Protein AF-A0A1Q7W8H6-F1 (afdb_monome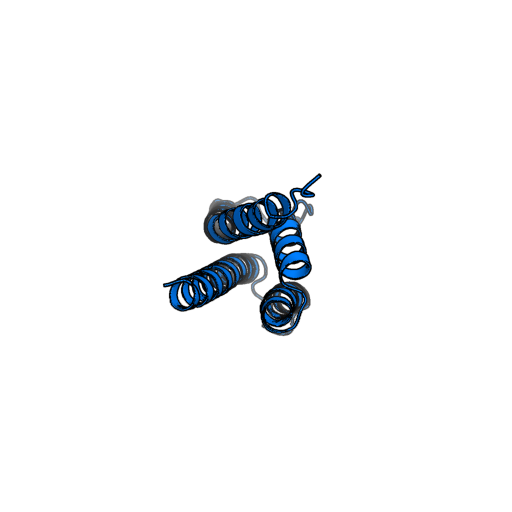r)

Mean predicted aligned error: 6.37 Å

Solvent-accessible surface area (backbone atoms only — not comparable to full-atom values): 6777 Å² total; per-residue (Å²): 113,73,65,63,55,54,52,51,55,48,50,52,50,47,53,21,46,53,42,23,51,48,20,50,52,54,31,46,53,68,78,36,74,87,63,49,78,80,32,66,88,42,37,56,56,50,49,54,55,52,50,26,55,53,29,48,76,72,83,32,46,66,59,19,28,50,49,49,33,54,50,66,66,60,63,86,80,68,90,70,91,68,79,95,40,73,67,53,54,48,35,52,50,50,22,56,59,32,31,47,57,28,39,56,50,22,53,51,54,54,52,58,65,60,72,74,69,69,83,85,126

Sequence (121 aa):
MRFVQVHVLAAVAVASAVLSWLGLYLHNSVELPDQSLLSPETTYPTLVYLLGIAARFIAGRRAAAWLLLGWGWLLPIWPYDPPQTARHYTFHLLYGLLEIPMIVVMTRLVRSTTTSRKPHA

pLDDT: mean 86.33, std 13.61, range [47.5, 98.12]

Secondary structure (DSSP, 8-state):
-HHHHHHHHHHHHHHHHHHHHHHHHHHHHHH-TT--TTSHHHHHHHHHHHHHHHHHHTT-HHHHHHHHHHHHH------------HHHHHHHHHHHHHHHHHHHHHHHHHHHHHHT-----

Structure (mmCIF, N/CA/C/O backbone):
data_AF-A0A1Q7W8H6-F1
#
_entry.id   AF-A0A1Q7W8H6-F1
#
loop_
_atom_site.group_PDB
_atom_site.id
_atom_site.type_symbol
_atom_site.label_atom_id
_atom_site.label_alt_id
_atom_site.label_comp_id
_atom_site.label_asym_id
_atom_site.label_entity_id
_atom_site.label_seq_id
_atom_site.pdbx_PDB_ins_code
_atom_site.Cartn_x
_atom_site.Cartn_y
_atom_site.Cartn_z
_atom_site.occupancy
_atom_site.B_iso_or_equiv
_atom_site.auth_seq_id
_atom_site.auth_comp_id
_atom_site.auth_asym_id
_atom_site.auth_atom_id
_atom_site.pdbx_PDB_model_num
ATOM 1 N N . MET A 1 1 ? -23.192 -10.426 17.416 1.00 63.56 1 MET A N 1
ATOM 2 C CA . MET A 1 1 ? -23.142 -9.903 16.025 1.00 63.56 1 MET A CA 1
ATOM 3 C C . MET A 1 1 ? -22.100 -8.794 15.818 1.00 63.56 1 MET A C 1
ATOM 5 O O . MET A 1 1 ? -21.307 -8.925 14.897 1.00 63.56 1 MET A O 1
ATOM 9 N N . ARG A 1 2 ? -22.008 -7.759 16.676 1.00 69.06 2 ARG A N 1
ATOM 10 C CA . ARG A 1 2 ? -21.023 -6.656 16.516 1.00 69.06 2 ARG A CA 1
ATOM 11 C C . ARG A 1 2 ? -19.543 -7.085 16.491 1.00 69.06 2 ARG A C 1
ATOM 13 O O . ARG A 1 2 ? -18.768 -6.493 15.755 1.00 69.06 2 ARG A O 1
ATOM 20 N N . PHE A 1 3 ? -19.156 -8.114 17.249 1.00 64.44 3 PHE A N 1
ATOM 21 C CA . PHE A 1 3 ? -17.768 -8.601 17.307 1.00 64.44 3 PHE A CA 1
ATOM 22 C C . PHE A 1 3 ? -17.286 -9.170 15.960 1.00 64.44 3 PHE A C 1
ATOM 24 O O . PHE A 1 3 ? -16.288 -8.708 15.415 1.00 64.44 3 PHE A O 1
ATOM 31 N N . VAL A 1 4 ? -18.059 -10.085 15.361 1.00 72.81 4 VAL A N 1
ATOM 32 C CA . VAL A 1 4 ? -17.767 -10.685 14.043 1.00 72.81 4 VAL A CA 1
ATOM 33 C C . VAL A 1 4 ? -17.600 -9.607 12.968 1.00 72.81 4 VAL A C 1
ATOM 35 O O . VAL A 1 4 ? -16.656 -9.642 12.185 1.00 72.81 4 VAL A O 1
ATOM 38 N N . GLN A 1 5 ? -18.461 -8.589 12.986 1.00 78.81 5 GLN A N 1
ATOM 39 C CA . GLN A 1 5 ? -18.408 -7.479 12.036 1.00 78.81 5 GLN A CA 1
ATOM 40 C C . GLN A 1 5 ? -17.108 -6.658 12.141 1.00 78.81 5 GLN A C 1
ATOM 42 O O . GLN A 1 5 ? -16.570 -6.237 11.120 1.00 78.81 5 GLN A O 1
ATOM 47 N N . VAL A 1 6 ? -16.565 -6.456 13.347 1.00 79.19 6 VAL A N 1
ATOM 48 C CA . VAL A 1 6 ? -15.298 -5.726 13.545 1.00 79.19 6 VAL A CA 1
ATOM 49 C C . VAL A 1 6 ? -14.110 -6.510 12.986 1.00 79.19 6 VAL A C 1
ATOM 51 O O . VAL A 1 6 ? -13.259 -5.921 12.319 1.00 79.19 6 VAL A O 1
ATOM 54 N N . HIS A 1 7 ? -14.066 -7.826 13.202 1.00 84.06 7 HIS A N 1
ATOM 55 C CA . HIS A 1 7 ? -12.981 -8.670 12.693 1.00 84.06 7 HIS A CA 1
ATOM 56 C C . HIS A 1 7 ? -13.004 -8.796 11.173 1.00 84.06 7 HIS A C 1
ATOM 58 O O . HIS A 1 7 ? -11.957 -8.670 10.544 1.00 84.06 7 HIS A O 1
ATOM 64 N N . VAL A 1 8 ? -14.188 -8.941 10.572 1.00 89.00 8 VAL A N 1
ATOM 65 C CA . VAL A 1 8 ? -14.334 -8.964 9.110 1.00 89.00 8 VAL A CA 1
ATOM 66 C C . VAL A 1 8 ? -13.871 -7.640 8.498 1.00 89.00 8 VAL A C 1
ATOM 68 O O . VAL A 1 8 ? -13.093 -7.641 7.550 1.00 89.00 8 VAL A O 1
ATOM 71 N N . LEU A 1 9 ? -14.262 -6.496 9.069 1.00 88.75 9 LEU A N 1
ATOM 72 C CA . LEU A 1 9 ? -13.812 -5.184 8.586 1.00 88.75 9 LEU A CA 1
ATOM 73 C C . LEU A 1 9 ? -12.305 -4.960 8.764 1.00 88.75 9 LEU A C 1
ATOM 75 O O . LEU A 1 9 ? -11.696 -4.230 7.982 1.00 88.75 9 LEU A O 1
ATOM 79 N N . ALA A 1 10 ? -11.699 -5.531 9.805 1.00 90.38 10 ALA A N 1
ATOM 80 C CA . ALA A 1 10 ? -10.254 -5.490 9.985 1.00 90.38 10 ALA A CA 1
ATOM 81 C C . ALA A 1 10 ? -9.546 -6.355 8.936 1.00 90.38 10 ALA A C 1
ATOM 83 O O . ALA A 1 10 ? -8.644 -5.856 8.272 1.00 90.38 10 ALA A O 1
ATOM 84 N N . ALA A 1 11 ? -10.004 -7.591 8.731 1.00 94.75 11 ALA A N 1
ATOM 85 C CA . ALA A 1 11 ? -9.451 -8.504 7.735 1.00 94.75 11 ALA A CA 1
ATOM 86 C C . ALA A 1 11 ? -9.551 -7.928 6.316 1.00 94.75 11 ALA A C 1
ATOM 88 O O . ALA A 1 11 ? -8.557 -7.906 5.602 1.00 94.75 11 ALA A O 1
ATOM 89 N N . VAL A 1 12 ? -10.708 -7.374 5.937 1.00 96.38 12 VAL A N 1
ATOM 90 C CA . VAL A 1 12 ? -10.906 -6.728 4.628 1.00 96.38 12 VAL A CA 1
ATOM 91 C C . VAL A 1 12 ? -9.972 -5.531 4.445 1.00 96.38 12 VAL A C 1
ATOM 93 O O . VAL A 1 12 ? -9.413 -5.362 3.369 1.00 96.38 12 VAL A O 1
ATOM 96 N N . ALA A 1 13 ? -9.771 -4.718 5.487 1.00 95.00 13 ALA A N 1
ATOM 97 C CA . ALA A 1 13 ? -8.869 -3.569 5.428 1.00 95.00 13 ALA A CA 1
ATOM 98 C C . ALA A 1 13 ? -7.392 -3.969 5.301 1.00 95.00 13 ALA A C 1
ATOM 100 O O . ALA A 1 13 ? -6.641 -3.298 4.602 1.00 95.00 13 ALA A O 1
ATOM 101 N N . VAL A 1 14 ? -6.976 -5.044 5.974 1.00 96.62 14 VAL A N 1
ATOM 102 C CA . VAL A 1 14 ? -5.613 -5.577 5.847 1.00 96.62 14 VAL A CA 1
ATOM 103 C C . VAL A 1 14 ? -5.419 -6.211 4.474 1.00 96.62 14 VAL A C 1
ATOM 105 O O . VAL A 1 14 ? -4.446 -5.901 3.799 1.00 96.62 14 VAL A O 1
ATOM 108 N N . ALA A 1 15 ? -6.360 -7.046 4.032 1.00 98.00 15 ALA A N 1
ATOM 109 C CA . ALA A 1 15 ? -6.284 -7.716 2.740 1.00 98.00 15 ALA A CA 1
ATOM 110 C C . ALA A 1 15 ? -6.231 -6.714 1.580 1.00 98.00 15 ALA A C 1
ATOM 112 O O . ALA A 1 15 ? -5.426 -6.882 0.669 1.00 98.00 15 ALA A O 1
ATOM 113 N N . SER A 1 16 ? -7.037 -5.649 1.629 1.00 97.94 16 SER A N 1
ATOM 114 C CA . SER A 1 16 ? -6.998 -4.617 0.595 1.00 97.94 16 SER A CA 1
ATOM 115 C C . SER A 1 16 ? -5.682 -3.840 0.598 1.00 97.94 16 SER A C 1
ATOM 117 O O . SER A 1 16 ? -5.148 -3.594 -0.475 1.00 97.94 16 SER A O 1
ATOM 119 N N . ALA A 1 17 ? -5.119 -3.519 1.768 1.00 97.50 17 ALA A N 1
ATOM 120 C CA . ALA A 1 17 ? -3.812 -2.868 1.872 1.00 97.50 17 ALA A CA 1
ATOM 121 C C . ALA A 1 17 ? -2.668 -3.753 1.342 1.00 97.50 17 ALA A C 1
ATOM 123 O O . ALA A 1 17 ? -1.800 -3.268 0.623 1.00 97.50 17 ALA A O 1
ATOM 124 N N . VAL A 1 18 ? -2.685 -5.057 1.642 1.00 98.12 18 VAL A N 1
ATOM 125 C CA . VAL A 1 18 ? -1.702 -6.020 1.112 1.00 98.12 18 VAL A CA 1
ATOM 126 C C . VAL A 1 18 ? -1.812 -6.148 -0.408 1.00 98.12 18 VAL A C 1
ATOM 128 O O . VAL A 1 18 ? -0.793 -6.205 -1.089 1.00 98.12 18 VAL A O 1
ATOM 131 N N . LEU A 1 19 ? -3.033 -6.162 -0.949 1.00 98.12 19 LEU A N 1
ATOM 132 C CA . LEU A 1 19 ? -3.263 -6.224 -2.393 1.00 98.12 19 LEU A CA 1
ATOM 133 C C . LEU A 1 19 ? -2.730 -4.976 -3.114 1.00 98.12 19 LEU A C 1
ATOM 135 O O . LEU A 1 19 ? -2.068 -5.093 -4.142 1.00 98.12 19 LEU A O 1
ATOM 139 N N . SER A 1 20 ? -2.967 -3.806 -2.527 1.00 97.25 20 SER A N 1
ATOM 140 C CA . SER A 1 20 ? -2.439 -2.513 -2.966 1.00 97.25 20 SER A CA 1
ATOM 141 C C . SER A 1 20 ? -0.907 -2.509 -3.006 1.00 97.25 20 SER A C 1
ATOM 143 O O . SER A 1 20 ? -0.291 -2.221 -4.032 1.00 97.25 20 SER A O 1
ATOM 145 N N . TRP A 1 21 ? -0.277 -2.937 -1.903 1.00 97.31 21 TRP A N 1
ATOM 146 C CA . TRP A 1 21 ? 1.175 -3.073 -1.803 1.00 97.31 21 TRP A CA 1
ATOM 147 C C . TRP A 1 21 ? 1.737 -4.033 -2.855 1.00 97.31 21 TRP A C 1
ATOM 149 O O . TRP A 1 21 ? 2.752 -3.729 -3.477 1.00 97.31 21 TRP A O 1
ATOM 159 N N . LEU A 1 22 ? 1.068 -5.165 -3.094 1.00 97.19 22 LEU A N 1
ATOM 160 C CA . LEU A 1 22 ? 1.482 -6.125 -4.115 1.00 97.19 22 LEU A CA 1
ATOM 161 C C . LEU A 1 22 ? 1.457 -5.497 -5.513 1.00 97.19 22 LEU A C 1
ATOM 163 O O . LEU A 1 22 ? 2.389 -5.710 -6.284 1.00 97.19 22 LEU A O 1
ATOM 167 N N . GLY A 1 23 ? 0.430 -4.705 -5.833 1.00 95.44 23 GLY A N 1
ATOM 168 C CA . GLY A 1 23 ? 0.367 -3.973 -7.098 1.00 95.44 23 GLY A CA 1
ATOM 169 C C . GLY A 1 23 ? 1.555 -3.033 -7.287 1.00 95.44 23 GLY A C 1
ATOM 170 O O . GLY A 1 23 ? 2.186 -3.055 -8.342 1.00 95.44 23 GLY A O 1
ATOM 171 N N . LEU A 1 24 ? 1.910 -2.279 -6.244 1.00 93.94 24 LEU A N 1
ATOM 172 C CA . LEU A 1 24 ? 3.076 -1.397 -6.258 1.00 93.94 24 LEU A CA 1
ATOM 173 C C . LEU A 1 24 ? 4.393 -2.172 -6.397 1.00 93.94 24 LEU A C 1
ATOM 175 O O . LEU A 1 24 ? 5.258 -1.793 -7.184 1.00 93.94 24 LEU A O 1
ATOM 179 N N . TYR A 1 25 ? 4.553 -3.265 -5.649 1.00 94.06 25 TYR A N 1
ATOM 180 C CA . TYR A 1 25 ? 5.751 -4.098 -5.712 1.00 94.06 25 TYR A CA 1
ATOM 181 C C . TYR A 1 25 ? 5.951 -4.687 -7.113 1.00 94.06 25 TYR A C 1
ATOM 183 O O . TYR A 1 25 ? 7.049 -4.602 -7.664 1.00 94.06 25 TYR A O 1
ATOM 191 N N . LEU A 1 26 ? 4.884 -5.224 -7.718 1.00 94.19 26 LEU A N 1
ATOM 192 C CA . LEU A 1 26 ? 4.917 -5.756 -9.082 1.00 94.19 26 LEU A CA 1
ATOM 193 C C . LEU A 1 26 ? 5.253 -4.666 -10.102 1.00 94.19 26 LEU A C 1
ATOM 195 O O . LEU A 1 26 ? 6.124 -4.885 -10.943 1.00 94.19 26 LEU A O 1
ATOM 199 N N . HIS A 1 27 ? 4.623 -3.494 -9.994 1.00 92.62 27 HIS A N 1
ATOM 200 C CA . HIS A 1 27 ? 4.943 -2.325 -10.813 1.00 92.62 27 HIS A CA 1
ATOM 201 C C . HIS A 1 27 ? 6.434 -1.979 -10.733 1.00 92.62 27 HIS A C 1
ATOM 203 O O . HIS A 1 27 ? 7.127 -1.992 -11.749 1.00 92.62 27 HIS A O 1
ATOM 209 N N . ASN A 1 28 ? 6.963 -1.782 -9.524 1.00 91.56 28 ASN A N 1
ATOM 210 C CA . ASN A 1 28 ? 8.365 -1.420 -9.351 1.00 91.56 28 ASN A CA 1
ATOM 211 C C . ASN A 1 28 ? 9.305 -2.534 -9.833 1.00 91.56 28 ASN A C 1
ATOM 213 O O . ASN A 1 28 ? 10.352 -2.237 -10.384 1.00 91.56 28 ASN A O 1
ATOM 217 N N . SER A 1 29 ? 8.944 -3.814 -9.679 1.00 91.75 29 SER A N 1
ATOM 218 C CA . SER A 1 29 ? 9.821 -4.931 -10.078 1.00 91.75 29 SER A CA 1
ATOM 219 C C . SER A 1 29 ? 10.011 -5.020 -11.586 1.00 91.75 29 SER A C 1
ATOM 221 O O . SER A 1 29 ? 11.014 -5.535 -12.073 1.00 91.75 29 SER A O 1
ATOM 223 N N . VAL A 1 30 ? 9.030 -4.512 -12.327 1.00 90.69 30 VAL A N 1
ATOM 224 C CA . VAL A 1 30 ? 9.042 -4.489 -13.780 1.00 90.69 30 VAL A CA 1
ATOM 225 C C . VAL A 1 30 ? 9.742 -3.250 -14.314 1.00 90.69 30 VAL A C 1
ATOM 227 O O . VAL A 1 30 ? 10.521 -3.379 -15.263 1.00 90.69 30 VAL A O 1
ATOM 230 N N . GLU A 1 31 ? 9.485 -2.096 -13.703 1.00 88.19 31 GLU A N 1
ATOM 231 C CA . GLU A 1 31 ? 10.055 -0.812 -14.115 1.00 88.19 31 GLU A CA 1
ATOM 232 C C . GLU A 1 31 ? 11.498 -0.612 -13.621 1.00 88.19 31 GLU A C 1
ATOM 234 O O . GLU A 1 31 ? 12.279 0.073 -14.274 1.00 88.19 31 GLU A O 1
ATOM 239 N N . LEU A 1 32 ? 11.877 -1.246 -12.506 1.00 89.75 32 LEU A N 1
ATOM 240 C CA . LEU A 1 32 ? 13.191 -1.142 -11.868 1.00 89.75 32 LEU A CA 1
ATOM 241 C C . LEU A 1 32 ? 13.802 -2.547 -11.713 1.00 89.75 32 LEU A C 1
ATOM 243 O O . LEU A 1 32 ? 13.764 -3.117 -10.624 1.00 89.75 32 LEU A O 1
ATOM 247 N N . PRO A 1 33 ? 14.358 -3.147 -12.780 1.00 85.44 33 PRO A N 1
ATOM 248 C CA . PRO A 1 33 ? 14.806 -4.544 -12.765 1.00 85.44 33 PRO A CA 1
ATOM 249 C C . PRO A 1 33 ? 15.916 -4.838 -11.743 1.00 85.44 33 PRO A C 1
ATOM 251 O O . PRO A 1 33 ? 16.009 -5.964 -11.263 1.00 85.44 33 PRO A O 1
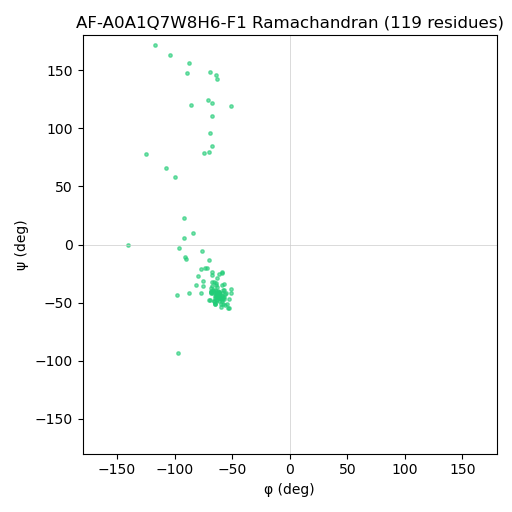ATOM 254 N N . ASP A 1 34 ? 16.707 -3.829 -11.370 1.00 89.31 34 ASP A N 1
ATOM 255 C CA . ASP A 1 34 ? 17.783 -3.951 -10.378 1.00 89.31 34 ASP A CA 1
ATOM 256 C C . ASP A 1 34 ? 17.327 -3.629 -8.944 1.00 89.31 34 ASP A C 1
ATOM 258 O O . ASP A 1 34 ? 18.142 -3.579 -8.018 1.00 89.31 34 ASP A O 1
ATOM 262 N N . GLN A 1 35 ? 16.028 -3.389 -8.724 1.00 89.25 35 GLN A N 1
ATOM 263 C CA . GLN A 1 35 ? 15.536 -3.156 -7.374 1.00 89.25 35 GLN A CA 1
ATOM 264 C C . GLN A 1 35 ? 15.605 -4.433 -6.526 1.00 89.25 35 GLN A C 1
ATOM 266 O O . GLN A 1 35 ? 15.374 -5.552 -6.982 1.00 89.25 35 GLN A O 1
ATOM 271 N N . SER A 1 36 ? 15.824 -4.242 -5.233 1.00 92.38 36 SER A N 1
ATOM 272 C CA . SER A 1 36 ? 15.711 -5.276 -4.212 1.00 92.38 36 SER A CA 1
ATOM 273 C C . SER A 1 36 ? 14.603 -4.917 -3.223 1.00 92.38 36 SER A C 1
ATOM 275 O O . SER A 1 36 ? 14.107 -3.790 -3.200 1.00 92.38 36 SER A O 1
ATOM 277 N N . LEU A 1 37 ? 14.259 -5.848 -2.330 1.00 90.38 37 LEU A N 1
ATOM 278 C CA . LEU A 1 37 ? 13.331 -5.567 -1.226 1.00 90.38 37 LEU A CA 1
ATOM 279 C C . LEU A 1 37 ? 13.810 -4.437 -0.300 1.00 90.38 37 LEU A C 1
ATOM 281 O O . LEU A 1 37 ? 12.988 -3.814 0.365 1.00 90.38 37 LEU A O 1
ATOM 285 N N . LEU A 1 38 ? 15.122 -4.186 -0.256 1.00 94.19 38 LEU A N 1
ATOM 286 C CA . LEU A 1 38 ? 15.738 -3.153 0.577 1.00 94.19 38 LEU A CA 1
ATOM 287 C C . LEU A 1 38 ? 15.984 -1.844 -0.181 1.00 94.19 38 LEU A C 1
ATOM 289 O O . LEU A 1 38 ? 16.433 -0.868 0.418 1.00 94.19 38 LEU A O 1
ATOM 293 N N . SER A 1 39 ? 15.680 -1.794 -1.480 1.00 91.81 39 SER A N 1
ATOM 294 C CA . SER A 1 39 ? 15.782 -0.554 -2.244 1.00 91.81 39 SER A CA 1
ATOM 295 C C . SER A 1 39 ? 14.786 0.483 -1.702 1.00 91.81 39 SER A C 1
ATOM 297 O O . SER A 1 39 ? 13.702 0.096 -1.238 1.00 91.81 39 SER A O 1
ATOM 299 N N . PRO A 1 40 ? 15.116 1.787 -1.722 1.00 91.75 40 PRO A N 1
ATOM 300 C CA . PRO A 1 40 ? 14.237 2.850 -1.227 1.00 91.75 40 PRO A CA 1
ATOM 301 C C . PRO A 1 40 ? 12.815 2.797 -1.806 1.00 91.75 40 PRO A C 1
ATOM 303 O O . PRO A 1 40 ? 11.834 2.980 -1.082 1.00 91.75 40 PRO A O 1
ATOM 306 N N . GLU A 1 41 ? 12.704 2.460 -3.089 1.00 90.19 41 GLU A N 1
ATOM 307 C CA . GLU A 1 41 ? 11.469 2.395 -3.873 1.00 90.19 41 GLU A CA 1
ATOM 308 C C . GLU A 1 41 ? 10.538 1.271 -3.409 1.00 90.19 41 GLU A C 1
ATOM 310 O O . GLU A 1 41 ? 9.328 1.359 -3.596 1.00 90.19 41 GLU A O 1
ATOM 315 N N . THR A 1 42 ? 11.073 0.234 -2.762 1.00 91.75 42 THR A N 1
ATOM 316 C CA . THR A 1 42 ? 10.272 -0.819 -2.122 1.00 91.75 42 THR A CA 1
ATOM 317 C C . THR A 1 42 ? 10.127 -0.564 -0.622 1.00 91.75 42 THR A C 1
ATOM 319 O O . THR A 1 42 ? 9.028 -0.678 -0.074 1.00 91.75 42 THR A O 1
ATOM 322 N N . THR A 1 43 ? 11.203 -0.170 0.058 1.00 94.62 43 THR A N 1
ATOM 323 C CA . THR A 1 43 ? 11.238 -0.034 1.519 1.00 94.62 43 THR A CA 1
ATOM 324 C C . THR A 1 43 ? 10.309 1.066 2.017 1.00 94.62 43 THR A C 1
ATOM 326 O O . THR A 1 43 ? 9.501 0.813 2.913 1.00 94.62 43 THR A O 1
ATOM 329 N N . TYR A 1 44 ? 10.378 2.278 1.452 1.00 93.75 44 TYR A N 1
ATOM 330 C CA . TYR A 1 44 ? 9.570 3.394 1.952 1.00 93.75 44 TYR A CA 1
ATOM 331 C C . TYR A 1 44 ? 8.070 3.145 1.792 1.00 93.75 44 TYR A C 1
ATOM 333 O O . TYR A 1 44 ? 7.357 3.271 2.793 1.00 93.75 44 TYR A O 1
ATOM 341 N N . PRO A 1 45 ? 7.566 2.707 0.622 1.00 93.50 45 PRO A N 1
ATOM 342 C CA . PRO A 1 45 ? 6.164 2.330 0.515 1.00 93.50 45 PRO A CA 1
ATOM 343 C C . PRO A 1 45 ? 5.771 1.206 1.467 1.00 93.50 45 PRO A C 1
ATOM 345 O O . PRO A 1 45 ? 4.746 1.300 2.140 1.00 93.50 45 PRO A O 1
ATOM 348 N N . THR A 1 46 ? 6.600 0.163 1.581 1.00 95.75 46 THR A N 1
ATOM 349 C CA . THR A 1 46 ? 6.333 -0.966 2.484 1.00 95.75 46 THR A CA 1
ATOM 350 C C . THR A 1 46 ? 6.145 -0.488 3.921 1.00 95.75 46 THR A C 1
ATOM 352 O O . THR A 1 46 ? 5.198 -0.905 4.587 1.00 95.75 46 THR A O 1
ATOM 355 N N . LEU A 1 47 ? 6.977 0.444 4.392 1.00 96.38 47 LEU A N 1
ATOM 356 C CA . LEU A 1 47 ? 6.827 1.038 5.719 1.00 96.38 47 LEU A CA 1
ATOM 357 C C . LEU A 1 47 ? 5.505 1.798 5.871 1.00 96.38 47 LEU A C 1
ATOM 359 O O . LEU A 1 47 ? 4.865 1.658 6.910 1.00 96.38 47 LEU A O 1
ATOM 363 N N . VAL A 1 48 ? 5.044 2.540 4.859 1.00 95.44 48 VAL A N 1
ATOM 364 C CA . VAL A 1 48 ? 3.735 3.220 4.911 1.00 95.44 48 VAL A CA 1
ATOM 365 C C . VAL A 1 48 ? 2.598 2.212 5.090 1.00 95.44 48 VAL A C 1
ATOM 367 O O . VAL A 1 48 ? 1.750 2.391 5.971 1.00 95.44 48 VAL A O 1
ATOM 370 N N . TYR A 1 49 ? 2.610 1.120 4.322 1.00 96.62 49 TYR A N 1
ATOM 371 C CA . TYR A 1 49 ? 1.625 0.044 4.451 1.00 96.62 49 TYR A CA 1
ATOM 372 C C . TYR A 1 49 ? 1.669 -0.617 5.832 1.00 96.62 49 TYR A C 1
ATOM 374 O O . TYR A 1 49 ? 0.632 -0.745 6.487 1.00 96.62 49 TYR A O 1
ATOM 382 N N . LEU A 1 50 ? 2.860 -0.987 6.313 1.00 96.56 50 LEU A N 1
ATOM 383 C CA . LEU A 1 50 ? 3.040 -1.613 7.625 1.00 96.56 50 LEU A CA 1
ATOM 384 C C . LEU A 1 50 ? 2.597 -0.692 8.765 1.00 96.56 50 LEU A C 1
ATOM 386 O O . LEU A 1 50 ? 1.882 -1.137 9.662 1.00 96.56 50 LEU A O 1
ATOM 390 N N . LEU A 1 51 ? 2.960 0.592 8.717 1.00 95.44 51 LEU A N 1
ATOM 391 C CA . LEU A 1 51 ? 2.547 1.587 9.706 1.00 95.44 51 LEU A CA 1
ATOM 392 C C . LEU A 1 51 ? 1.032 1.791 9.688 1.00 95.44 51 LEU A C 1
ATOM 394 O O . LEU A 1 51 ? 0.409 1.810 10.750 1.00 95.44 51 LEU A O 1
ATOM 398 N N . GLY A 1 52 ? 0.417 1.887 8.507 1.00 94.81 52 GLY A N 1
ATOM 399 C CA . GLY A 1 52 ? -1.035 1.988 8.365 1.00 94.81 52 GLY A CA 1
ATOM 400 C C . GLY A 1 52 ? -1.765 0.766 8.927 1.00 94.81 52 GLY A C 1
ATOM 401 O O . GLY A 1 52 ? -2.738 0.907 9.672 1.00 94.81 52 GLY A O 1
ATOM 402 N N . ILE A 1 53 ? -1.269 -0.439 8.640 1.00 94.81 53 ILE A N 1
ATOM 403 C CA . ILE A 1 53 ? -1.814 -1.692 9.173 1.00 94.81 53 ILE A CA 1
ATOM 404 C C . ILE A 1 53 ? -1.643 -1.746 10.697 1.00 94.81 53 ILE A C 1
ATOM 406 O O . ILE A 1 53 ? -2.626 -1.948 11.411 1.00 94.81 53 ILE A O 1
ATOM 410 N N . ALA A 1 54 ? -0.438 -1.508 11.218 1.00 94.12 54 ALA A N 1
ATOM 411 C CA . ALA A 1 54 ? -0.142 -1.565 12.648 1.00 94.12 54 ALA A CA 1
ATOM 412 C C . ALA A 1 54 ? -0.947 -0.530 13.451 1.00 94.12 54 ALA A C 1
ATOM 414 O O . ALA A 1 54 ? -1.568 -0.865 14.464 1.00 94.12 54 ALA A O 1
ATOM 415 N N . ALA A 1 55 ? -1.034 0.712 12.963 1.00 92.19 55 ALA A N 1
ATOM 416 C CA . ALA A 1 55 ? -1.780 1.793 13.609 1.00 92.19 55 ALA A CA 1
ATOM 417 C C . ALA A 1 55 ? -3.274 1.466 13.783 1.00 92.19 55 ALA A C 1
ATOM 419 O O . ALA A 1 55 ? -3.925 1.986 14.695 1.00 92.19 55 ALA A O 1
ATOM 420 N N . ARG A 1 56 ? -3.830 0.567 12.962 1.00 88.06 56 ARG A N 1
ATOM 421 C CA . ARG A 1 56 ? -5.213 0.093 13.091 1.00 88.06 56 ARG A CA 1
ATOM 422 C C . ARG A 1 56 ? -5.455 -0.752 14.346 1.00 88.06 56 ARG A C 1
ATOM 424 O O . ARG A 1 56 ? -6.567 -0.724 14.883 1.00 88.06 56 ARG A O 1
ATOM 431 N N . PHE A 1 57 ? -4.456 -1.501 14.806 1.00 89.69 57 PHE A N 1
ATOM 432 C CA . PHE A 1 57 ? -4.599 -2.446 15.919 1.00 89.69 57 PHE A CA 1
ATOM 433 C C . PHE A 1 57 ? -4.323 -1.835 17.296 1.00 89.69 57 PHE A C 1
ATOM 435 O O . PHE A 1 57 ? -4.695 -2.438 18.295 1.00 89.69 57 PHE A O 1
ATOM 442 N N . ILE A 1 58 ? -3.742 -0.634 17.351 1.00 85.38 58 ILE A N 1
ATOM 443 C CA . ILE A 1 58 ? -3.413 0.050 18.608 1.00 85.38 58 ILE A CA 1
ATOM 444 C C . ILE A 1 58 ? -4.532 1.048 18.959 1.00 85.38 58 ILE A C 1
ATOM 446 O O . ILE A 1 58 ? -5.548 0.669 19.532 1.00 85.38 58 ILE A O 1
ATOM 450 N N . ALA A 1 59 ? -4.405 2.316 18.558 1.00 75.06 59 ALA A N 1
ATOM 451 C CA . ALA A 1 59 ? -5.419 3.356 18.793 1.00 75.06 59 ALA A CA 1
ATOM 452 C C . ALA A 1 59 ? -5.609 4.303 17.591 1.00 75.06 59 ALA A C 1
ATOM 454 O O . ALA A 1 59 ? -6.464 5.185 17.600 1.00 75.06 59 ALA A O 1
ATOM 455 N N . GLY A 1 60 ? -4.853 4.097 16.511 1.00 81.06 60 GLY A N 1
ATOM 456 C CA . GLY A 1 60 ? -4.788 4.988 15.358 1.00 81.06 60 GLY A CA 1
ATOM 457 C C . GLY A 1 60 ? -5.770 4.656 14.239 1.00 81.06 60 GLY A C 1
ATOM 458 O O . GLY A 1 60 ? -5.510 5.042 13.114 1.00 81.06 60 GLY A O 1
ATOM 459 N N . ARG A 1 61 ? -6.893 3.960 14.477 1.00 87.00 61 ARG A N 1
ATOM 460 C CA . ARG A 1 61 ? -7.775 3.434 13.401 1.00 87.00 61 ARG A CA 1
ATOM 461 C C . ARG A 1 61 ? -8.186 4.465 12.345 1.00 87.00 61 ARG A C 1
ATOM 463 O O . ARG A 1 61 ? -8.215 4.143 11.160 1.00 87.00 61 ARG A O 1
ATOM 470 N N . ARG A 1 62 ? -8.519 5.690 12.768 1.00 89.62 62 ARG A N 1
ATOM 471 C CA . ARG A 1 62 ? -8.896 6.780 11.852 1.00 89.62 62 ARG A CA 1
ATOM 472 C C . ARG A 1 62 ? -7.675 7.390 11.162 1.00 89.62 62 ARG A C 1
ATOM 474 O O . ARG A 1 62 ? -7.743 7.640 9.966 1.00 89.62 62 ARG A O 1
ATOM 481 N N . ALA A 1 63 ? -6.578 7.588 11.892 1.00 91.31 63 ALA A N 1
ATOM 482 C CA . ALA A 1 63 ? -5.319 8.069 11.325 1.00 91.31 63 ALA A CA 1
ATOM 483 C C . ALA A 1 63 ? -4.759 7.080 10.290 1.00 91.31 63 ALA A C 1
ATOM 485 O O . ALA A 1 63 ? -4.403 7.485 9.197 1.00 91.31 63 ALA A O 1
ATOM 486 N N . ALA A 1 64 ? -4.799 5.782 10.588 1.00 93.38 64 ALA A N 1
ATOM 487 C CA . ALA A 1 64 ? -4.464 4.686 9.689 1.00 93.38 64 ALA A CA 1
ATOM 488 C C . ALA A 1 64 ? -5.301 4.715 8.406 1.00 93.38 64 ALA A C 1
ATOM 490 O O . ALA A 1 64 ? -4.759 4.603 7.312 1.00 93.38 64 ALA A O 1
ATOM 491 N N . ALA A 1 65 ? -6.622 4.897 8.531 1.00 93.38 65 ALA A N 1
ATOM 492 C CA . ALA A 1 65 ? -7.498 4.981 7.367 1.00 93.38 65 ALA A CA 1
ATOM 493 C C . ALA A 1 65 ? -7.189 6.214 6.504 1.00 93.38 65 ALA A C 1
ATOM 495 O O . ALA A 1 65 ? -7.192 6.106 5.285 1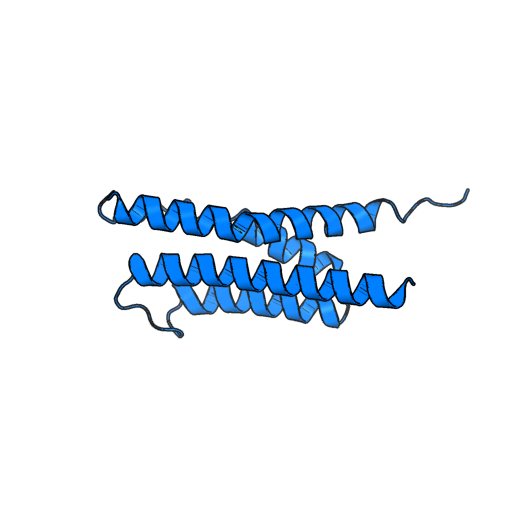.00 93.38 65 ALA A O 1
ATOM 496 N N . TRP A 1 66 ? -6.885 7.363 7.115 1.00 94.94 66 TRP A N 1
ATOM 497 C CA . TRP A 1 66 ? -6.455 8.555 6.381 1.00 94.94 66 TRP A CA 1
ATOM 498 C C . TRP A 1 66 ? -5.076 8.407 5.746 1.00 94.94 66 TRP A C 1
ATOM 500 O O . TRP A 1 66 ? -4.913 8.823 4.608 1.00 94.94 66 TRP A O 1
ATOM 510 N N . LEU A 1 67 ? -4.116 7.802 6.447 1.00 94.44 67 LEU A N 1
ATOM 511 C CA . LEU A 1 67 ? -2.773 7.540 5.937 1.00 94.44 67 LEU A CA 1
ATOM 512 C C . LEU A 1 67 ? -2.840 6.662 4.689 1.00 94.44 67 LEU A C 1
ATOM 514 O O . LEU A 1 67 ? -2.335 7.059 3.649 1.00 94.44 67 LEU A O 1
ATOM 518 N N . LEU A 1 68 ? -3.511 5.511 4.778 1.00 95.19 68 LEU A N 1
ATOM 519 C CA . LEU A 1 68 ? -3.640 4.581 3.656 1.00 95.19 68 LEU A CA 1
ATOM 520 C C . LEU A 1 68 ? -4.495 5.161 2.523 1.00 95.19 68 LEU A C 1
ATOM 522 O O . LEU A 1 68 ? -4.193 4.940 1.359 1.00 95.19 68 LEU A O 1
ATOM 526 N N . LEU A 1 69 ? -5.538 5.940 2.837 1.00 95.12 69 LEU A N 1
ATOM 527 C CA . LEU A 1 69 ? -6.320 6.631 1.810 1.00 95.12 69 LEU A CA 1
ATOM 528 C C . LEU A 1 69 ? -5.484 7.689 1.085 1.00 95.12 69 LEU A C 1
ATOM 530 O O . LEU A 1 69 ? -5.503 7.736 -0.136 1.00 95.12 69 LEU A O 1
ATOM 534 N N . GLY A 1 70 ? -4.773 8.539 1.828 1.00 93.50 70 GLY A N 1
ATOM 535 C CA . GLY A 1 70 ? -3.889 9.552 1.257 1.00 93.50 70 GLY A CA 1
ATOM 536 C C . GLY A 1 70 ? -2.777 8.915 0.432 1.00 93.50 70 GLY A C 1
ATOM 537 O O . GLY A 1 70 ? -2.507 9.377 -0.670 1.00 93.50 70 GLY A O 1
ATOM 538 N N . TRP A 1 71 ? -2.213 7.811 0.927 1.00 93.56 71 TRP A N 1
ATOM 539 C CA . TRP A 1 71 ? -1.229 7.012 0.209 1.00 93.56 71 TRP A CA 1
ATOM 540 C C . TRP A 1 71 ? -1.766 6.488 -1.122 1.00 93.56 71 TRP A C 1
ATOM 542 O O . TRP A 1 71 ? -1.132 6.712 -2.143 1.00 93.56 71 TRP A O 1
ATOM 552 N N . GLY A 1 72 ? -2.960 5.890 -1.154 1.00 90.19 72 GLY A N 1
ATOM 553 C CA . GLY A 1 72 ? -3.498 5.360 -2.411 1.00 90.19 72 GLY A CA 1
ATOM 554 C C . GLY A 1 72 ? -3.913 6.410 -3.441 1.00 90.19 72 GLY A C 1
ATOM 555 O O . GLY A 1 72 ? -4.108 6.088 -4.609 1.00 90.19 72 GLY A O 1
ATOM 556 N N . TRP A 1 73 ? -4.015 7.679 -3.039 1.00 87.75 73 TRP A N 1
ATOM 557 C CA . TRP A 1 73 ? -4.173 8.799 -3.971 1.00 87.75 73 TRP A CA 1
ATOM 558 C C . TRP A 1 73 ? -2.845 9.411 -4.421 1.00 87.75 73 TRP A C 1
ATOM 560 O O . TRP A 1 73 ? -2.841 10.193 -5.374 1.00 87.75 73 TRP A O 1
ATOM 570 N N . LEU A 1 74 ? -1.722 9.051 -3.790 1.00 83.06 74 LEU A N 1
ATOM 571 C CA . LEU A 1 74 ? -0.392 9.365 -4.301 1.00 83.06 74 LEU A CA 1
ATOM 572 C C . LEU A 1 74 ? -0.103 8.434 -5.479 1.00 83.06 74 LEU A C 1
ATOM 574 O O . LEU A 1 74 ? 0.603 7.434 -5.377 1.00 83.06 74 LEU A O 1
ATOM 578 N N . LEU A 1 75 ? -0.676 8.778 -6.629 1.00 64.88 75 LEU A N 1
ATOM 579 C CA . LEU A 1 75 ? -0.227 8.218 -7.891 1.00 64.88 75 LEU A CA 1
ATOM 580 C C . LEU A 1 75 ? 1.221 8.664 -8.121 1.00 64.88 75 LEU A C 1
ATOM 582 O O . LEU A 1 75 ? 1.558 9.811 -7.809 1.00 64.88 75 LEU A O 1
ATOM 586 N N . PRO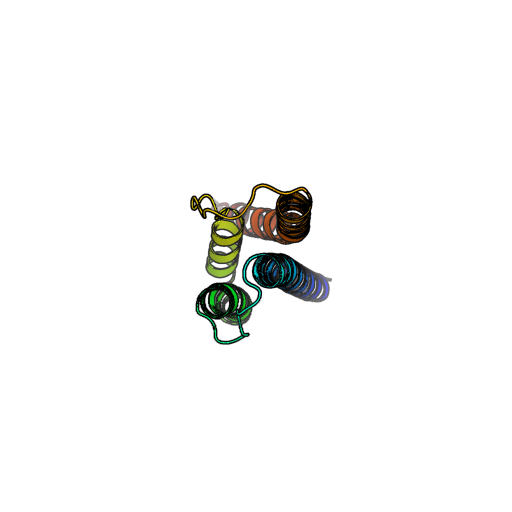 A 1 76 ? 2.084 7.804 -8.680 1.00 60.34 76 PRO A N 1
ATOM 587 C CA . PRO A 1 76 ? 3.396 8.219 -9.135 1.00 60.34 76 PRO A CA 1
ATOM 588 C C . PRO A 1 76 ? 3.199 9.150 -10.339 1.00 60.34 76 PRO A C 1
ATOM 590 O O . PRO A 1 76 ? 3.211 8.724 -11.484 1.00 60.34 76 PRO A O 1
ATOM 593 N N . ILE A 1 77 ? 2.972 10.439 -10.070 1.00 54.66 77 ILE A N 1
ATOM 594 C CA . ILE A 1 77 ? 2.975 11.51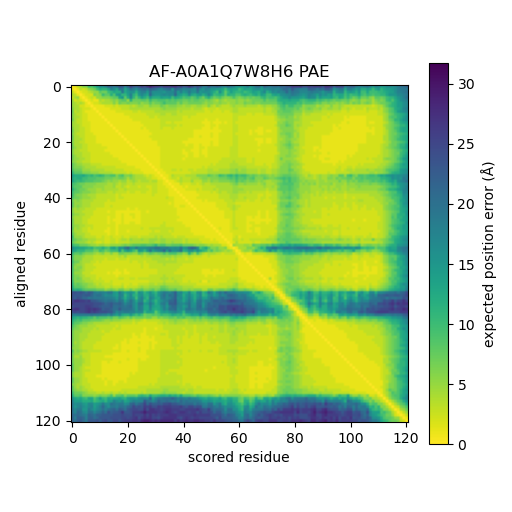8 -11.072 1.00 54.66 77 ILE A CA 1
ATOM 595 C C . ILE A 1 77 ? 4.406 12.010 -11.329 1.00 54.66 77 ILE A C 1
ATOM 597 O O . ILE A 1 77 ? 4.614 13.055 -11.943 1.00 54.66 77 ILE A O 1
ATOM 601 N N . TRP A 1 78 ? 5.403 11.289 -10.812 1.00 47.50 78 TRP A N 1
ATOM 602 C CA . TRP A 1 78 ? 6.793 11.640 -11.013 1.00 47.50 78 TRP A CA 1
ATOM 603 C C . TRP A 1 78 ? 7.165 11.351 -12.469 1.00 47.50 78 TRP A C 1
ATOM 605 O O . TRP A 1 78 ? 6.980 10.215 -12.909 1.00 47.50 78 TRP A O 1
ATOM 615 N N . PRO A 1 79 ? 7.680 12.334 -13.226 1.00 47.88 79 PRO A N 1
ATOM 616 C CA . PRO A 1 79 ? 8.191 12.084 -14.559 1.00 47.88 79 PRO A CA 1
ATOM 617 C C . PRO A 1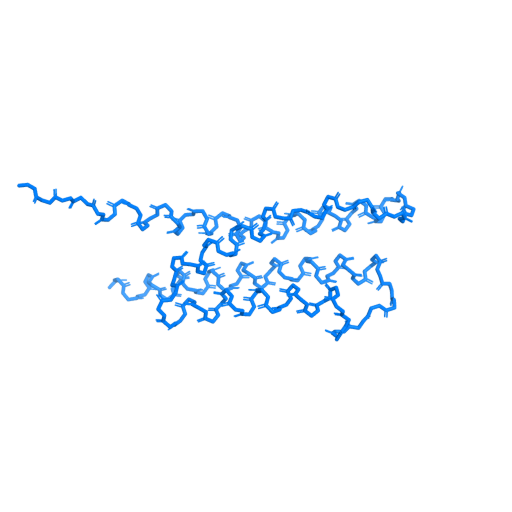 79 ? 9.465 11.257 -14.401 1.00 47.88 79 PRO A C 1
ATOM 619 O O . PRO A 1 79 ? 10.539 11.774 -14.097 1.00 47.88 79 PRO A O 1
ATOM 622 N N . TYR A 1 80 ? 9.319 9.946 -14.519 1.00 55.31 80 TYR A N 1
ATOM 623 C CA . TYR A 1 80 ? 10.434 9.057 -14.780 1.00 55.31 80 TYR A CA 1
ATOM 624 C C . TYR A 1 80 ? 10.569 8.962 -16.301 1.00 55.31 80 TYR A C 1
ATOM 626 O O . TYR A 1 80 ? 9.567 9.042 -17.014 1.00 55.31 80 TYR A O 1
ATOM 634 N N . ASP A 1 81 ? 11.790 8.793 -16.794 1.00 63.66 81 ASP A N 1
ATOM 635 C CA . ASP A 1 81 ? 12.099 8.653 -18.219 1.00 63.66 81 ASP A CA 1
ATOM 636 C C . ASP A 1 81 ? 12.308 7.168 -18.598 1.00 63.66 81 ASP A C 1
ATOM 638 O O . ASP A 1 81 ? 13.402 6.805 -19.034 1.00 63.66 81 ASP A O 1
ATOM 642 N N . PRO A 1 82 ? 11.340 6.239 -18.389 1.00 69.50 82 PRO A N 1
ATOM 643 C CA . PRO A 1 82 ? 11.410 4.945 -19.024 1.00 69.50 82 PRO A CA 1
ATOM 644 C C . PRO A 1 82 ? 10.746 5.016 -20.410 1.00 69.50 82 PRO A C 1
ATOM 646 O O . PRO A 1 82 ? 9.836 5.821 -20.659 1.00 69.50 82 PRO A O 1
ATOM 649 N N . PRO A 1 83 ? 11.128 4.102 -21.311 1.00 72.94 83 PRO A N 1
ATOM 650 C CA . PRO A 1 83 ? 10.415 3.875 -22.556 1.00 72.94 83 PRO A CA 1
ATOM 651 C C . PRO A 1 83 ? 8.910 3.669 -22.310 1.00 72.94 83 PRO A C 1
ATOM 653 O O . PRO A 1 83 ? 8.500 2.708 -21.653 1.00 72.94 83 PRO A O 1
ATOM 656 N N . GLN A 1 84 ? 8.080 4.548 -22.880 1.00 84.56 84 GLN A N 1
ATOM 657 C CA . GLN A 1 84 ? 6.614 4.480 -22.826 1.00 84.56 84 GLN A CA 1
ATOM 658 C C . GLN A 1 84 ? 6.100 3.302 -23.669 1.00 84.56 84 GLN A C 1
ATOM 660 O O . GLN A 1 84 ? 5.702 3.439 -24.825 1.00 84.56 84 GLN A O 1
ATOM 665 N N . THR A 1 85 ? 6.178 2.104 -23.097 1.00 89.19 85 THR A N 1
ATOM 666 C CA . THR A 1 85 ? 5.870 0.836 -23.768 1.00 89.19 85 THR A CA 1
ATOM 667 C C . THR A 1 85 ? 4.518 0.275 -23.332 1.00 89.19 85 THR A C 1
ATOM 669 O O . THR A 1 85 ? 3.983 0.615 -22.279 1.00 89.19 85 THR A O 1
ATOM 672 N N . ALA A 1 86 ? 3.974 -0.670 -24.106 1.00 91.19 86 ALA A N 1
ATOM 673 C CA . ALA A 1 86 ? 2.777 -1.410 -23.696 1.00 91.19 86 ALA A CA 1
ATOM 674 C C . ALA A 1 86 ? 2.970 -2.133 -22.348 1.00 91.19 86 ALA A C 1
ATOM 676 O O . ALA A 1 86 ? 2.037 -2.208 -21.549 1.00 91.19 86 ALA A O 1
ATOM 677 N N . ARG A 1 87 ? 4.190 -2.622 -22.072 1.00 90.62 87 ARG A N 1
ATOM 678 C CA . ARG A 1 87 ? 4.562 -3.222 -20.782 1.00 90.62 87 ARG A CA 1
ATOM 679 C C . ARG A 1 87 ? 4.391 -2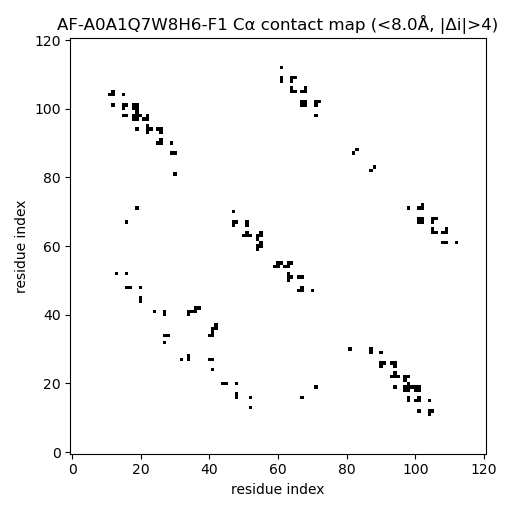.211 -19.646 1.00 90.62 87 ARG A C 1
ATOM 681 O O . ARG A 1 87 ? 3.663 -2.514 -18.706 1.00 90.62 87 ARG A O 1
ATOM 688 N N . HIS A 1 88 ? 4.964 -1.017 -19.791 1.00 89.06 88 HIS A N 1
ATOM 689 C CA . HIS A 1 88 ? 4.854 0.072 -18.817 1.00 89.06 88 HIS A CA 1
ATOM 690 C C . HIS A 1 88 ? 3.388 0.384 -18.473 1.00 89.06 88 HIS A C 1
ATOM 692 O O . HIS A 1 88 ? 2.961 0.263 -17.323 1.00 89.06 88 HIS A O 1
ATOM 698 N N . TYR A 1 89 ? 2.559 0.658 -19.486 1.00 90.31 89 TYR A N 1
ATOM 699 C CA . TYR A 1 89 ? 1.141 0.960 -19.260 1.00 90.31 89 TYR A CA 1
ATOM 700 C C . TYR A 1 89 ? 0.352 -0.205 -18.658 1.00 90.31 89 TYR A C 1
ATOM 702 O O . TYR A 1 89 ? -0.560 0.020 -17.864 1.00 90.31 89 TYR A O 1
ATOM 710 N N . THR A 1 90 ? 0.703 -1.449 -18.993 1.00 93.94 90 THR A N 1
ATOM 711 C CA . THR A 1 90 ? 0.041 -2.634 -18.429 1.00 93.94 90 THR A CA 1
ATOM 712 C C . THR A 1 90 ? 0.280 -2.737 -16.926 1.00 93.94 90 THR A C 1
ATOM 714 O O . THR A 1 90 ? -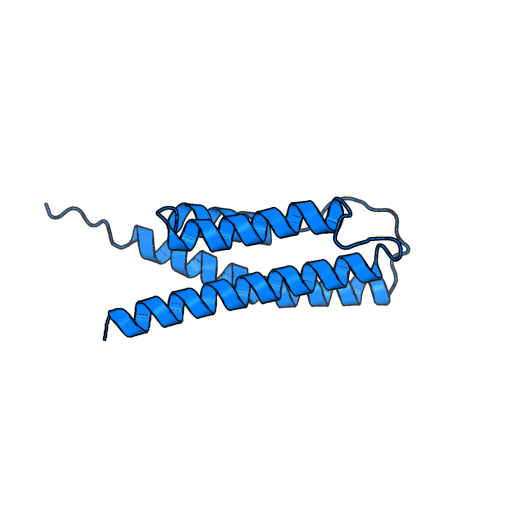0.663 -2.988 -16.177 1.00 93.94 90 THR A O 1
ATOM 717 N N . PHE A 1 91 ? 1.512 -2.511 -16.465 1.00 92.75 91 PHE A N 1
ATOM 718 C CA . PHE A 1 91 ? 1.833 -2.580 -15.038 1.00 92.75 91 PHE A CA 1
ATOM 719 C C . PHE A 1 91 ? 1.323 -1.365 -14.261 1.00 92.75 91 PHE A C 1
ATOM 721 O O . PHE A 1 91 ? 0.875 -1.532 -13.129 1.00 92.75 91 PHE A O 1
ATOM 728 N N . HIS A 1 92 ? 1.259 -0.184 -14.879 1.00 91.31 92 HIS A N 1
ATOM 729 C CA . HIS A 1 92 ? 0.540 0.960 -14.311 1.00 91.31 92 HIS A CA 1
ATOM 730 C C . HIS A 1 92 ? -0.962 0.695 -14.159 1.00 91.31 92 HIS A C 1
ATOM 732 O O . HIS A 1 92 ? -1.537 0.985 -13.109 1.00 91.31 92 HIS A O 1
ATOM 738 N N . LEU A 1 93 ? -1.602 0.116 -15.181 1.00 92.88 93 LEU A N 1
ATOM 739 C CA . LEU A 1 93 ? -3.014 -0.252 -15.118 1.00 92.88 93 LEU A CA 1
ATOM 740 C C . LEU A 1 93 ? -3.254 -1.308 -14.036 1.00 92.88 93 LEU A C 1
ATOM 742 O O . LEU A 1 93 ? -4.161 -1.151 -13.223 1.00 92.88 93 LEU A O 1
ATOM 746 N N . LEU A 1 94 ? -2.433 -2.361 -14.000 1.00 95.75 94 LEU A N 1
ATOM 747 C CA . LEU A 1 94 ? -2.519 -3.408 -12.984 1.00 95.75 94 LEU A CA 1
ATOM 748 C C . LEU A 1 94 ? -2.357 -2.827 -11.576 1.00 95.75 94 LEU A C 1
ATOM 750 O O . LEU A 1 94 ? -3.174 -3.120 -10.707 1.00 95.75 94 LEU A O 1
ATOM 754 N N . TYR A 1 95 ? -1.353 -1.976 -11.364 1.00 94.12 95 TYR A N 1
ATOM 755 C CA . TYR A 1 95 ? -1.149 -1.283 -10.097 1.00 94.12 95 TYR A CA 1
ATOM 756 C C . TYR A 1 95 ? -2.389 -0.475 -9.698 1.00 94.12 95 TYR A C 1
ATOM 758 O O . TYR A 1 95 ? -2.943 -0.702 -8.623 1.00 94.12 95 TYR A O 1
ATOM 766 N N . GLY A 1 96 ? -2.896 0.378 -10.593 1.00 92.38 96 GLY A N 1
ATOM 767 C CA . GLY A 1 96 ? -4.095 1.174 -10.336 1.00 92.38 96 GLY A CA 1
ATOM 768 C C . GLY A 1 96 ? -5.321 0.320 -9.996 1.00 92.38 96 GLY A C 1
ATOM 769 O O . GLY A 1 96 ? -6.075 0.659 -9.088 1.00 92.38 96 GLY A O 1
ATOM 770 N N . LEU A 1 97 ? -5.509 -0.821 -10.666 1.00 96.00 97 LEU A N 1
ATOM 771 C CA . LEU A 1 97 ? -6.612 -1.742 -10.378 1.00 96.00 97 LEU A CA 1
ATOM 772 C C . LEU A 1 97 ? -6.491 -2.399 -8.997 1.00 96.00 97 LEU A C 1
ATOM 774 O O . LEU A 1 97 ? -7.498 -2.540 -8.300 1.00 96.00 97 LEU A O 1
ATOM 778 N N . LEU A 1 98 ? -5.281 -2.789 -8.594 1.00 96.56 98 LEU A N 1
ATOM 779 C CA . LEU A 1 98 ? -5.019 -3.411 -7.292 1.00 96.56 98 LEU A CA 1
ATOM 780 C C . LEU A 1 98 ? -5.087 -2.410 -6.126 1.00 96.56 98 LEU A C 1
ATOM 782 O O . LEU A 1 98 ? -5.348 -2.818 -4.994 1.00 96.56 98 LEU A O 1
ATOM 786 N N . GLU A 1 99 ? -4.951 -1.114 -6.409 1.00 95.81 99 GLU A N 1
ATOM 787 C CA . GLU A 1 99 ? -5.087 -0.014 -5.445 1.00 95.81 99 GLU A CA 1
ATOM 788 C C . GLU A 1 99 ? -6.559 0.275 -5.065 1.00 95.81 99 GLU A C 1
ATOM 790 O O . GLU A 1 99 ? -6.889 0.585 -3.913 1.00 95.81 99 GLU A O 1
ATOM 795 N N . ILE A 1 100 ? -7.494 0.128 -6.019 1.00 96.31 100 ILE A N 1
ATOM 796 C CA . ILE A 1 100 ? -8.919 0.491 -5.862 1.00 96.31 100 ILE A CA 1
ATOM 797 C C . ILE A 1 100 ? -9.581 -0.127 -4.614 1.00 96.31 100 ILE A C 1
ATOM 799 O O . ILE A 1 100 ? -10.273 0.604 -3.891 1.00 96.31 100 ILE A O 1
ATOM 803 N N . PRO A 1 101 ? -9.417 -1.431 -4.305 1.00 97.62 101 PRO A N 1
ATOM 804 C CA . PRO A 1 101 ? -10.025 -2.026 -3.118 1.00 97.62 101 PRO A CA 1
ATOM 805 C C . PRO A 1 101 ? -9.611 -1.327 -1.821 1.00 97.62 101 PRO A C 1
ATOM 807 O O . PRO A 1 101 ? -10.452 -1.137 -0.935 1.00 97.62 101 PRO A O 1
ATOM 810 N N . MET A 1 102 ? -8.345 -0.910 -1.697 1.00 97.00 102 MET A N 1
ATOM 811 C CA . MET A 1 102 ? -7.881 -0.183 -0.518 1.00 97.00 102 MET A CA 1
ATOM 812 C C . MET A 1 102 ? -8.558 1.183 -0.434 1.00 97.00 102 MET A C 1
ATOM 814 O O . MET A 1 102 ? -9.144 1.492 0.606 1.00 97.00 102 MET A O 1
ATOM 818 N N . ILE A 1 103 ? -8.569 1.952 -1.527 1.00 96.38 103 ILE A N 1
ATOM 819 C CA . ILE A 1 103 ? -9.219 3.271 -1.589 1.00 96.38 103 ILE A CA 1
ATOM 820 C C . ILE A 1 103 ? -10.685 3.163 -1.152 1.00 96.38 103 ILE A C 1
ATOM 822 O O . ILE A 1 103 ? -11.114 3.860 -0.229 1.00 96.38 103 ILE A O 1
ATOM 826 N N . VAL A 1 104 ? -11.449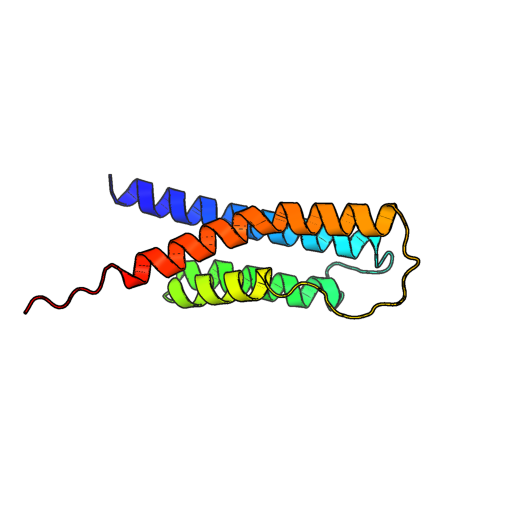 2.234 -1.735 1.00 96.62 104 VAL A N 1
ATOM 827 C CA . VAL A 1 104 ? -12.873 2.033 -1.415 1.00 96.62 104 VAL A CA 1
ATOM 828 C C . VAL A 1 104 ? -13.076 1.705 0.065 1.00 96.62 104 VAL A C 1
ATOM 830 O O . VAL A 1 104 ? -13.947 2.289 0.722 1.00 96.62 104 VAL A O 1
ATOM 833 N N . VAL A 1 105 ? -12.284 0.779 0.614 1.00 95.81 105 VAL A N 1
ATOM 834 C CA . VAL A 1 105 ? -12.390 0.370 2.021 1.00 95.81 105 VAL A CA 1
ATOM 835 C C . VAL A 1 105 ? -12.040 1.529 2.955 1.00 95.81 105 VAL A C 1
ATOM 837 O O . VAL A 1 105 ? -12.801 1.811 3.886 1.00 95.81 105 VAL A O 1
ATOM 840 N N . MET A 1 106 ? -10.948 2.250 2.699 1.00 95.69 106 MET A N 1
ATOM 841 C CA . MET A 1 106 ? -10.515 3.356 3.555 1.00 95.69 106 MET A CA 1
ATOM 842 C C . MET A 1 106 ? -11.478 4.545 3.488 1.00 95.69 106 MET A C 1
ATOM 844 O O . MET A 1 106 ? -11.841 5.081 4.538 1.00 95.69 106 MET A O 1
ATOM 848 N N . THR A 1 107 ? -12.013 4.889 2.310 1.00 94.69 107 THR A N 1
ATOM 849 C CA . THR A 1 107 ? -13.068 5.909 2.171 1.00 94.69 107 THR A CA 1
ATOM 850 C C . THR A 1 107 ? -14.293 5.571 3.022 1.00 94.69 107 THR A C 1
ATOM 852 O O . THR A 1 107 ? -14.817 6.434 3.733 1.00 94.69 107 THR A O 1
ATOM 855 N N . ARG A 1 108 ? -14.755 4.313 3.002 1.00 93.69 108 ARG A N 1
ATOM 856 C CA . ARG A 1 108 ? -15.904 3.877 3.814 1.00 93.69 108 ARG A CA 1
ATOM 857 C C . ARG A 1 108 ? -15.621 3.994 5.313 1.00 93.69 108 ARG A C 1
ATOM 859 O O . ARG A 1 108 ? -16.479 4.466 6.061 1.00 93.69 108 ARG A O 1
ATOM 866 N N . LEU A 1 109 ? -14.426 3.612 5.759 1.00 91.06 109 LEU A N 1
ATOM 867 C CA . LEU A 1 109 ? -14.025 3.664 7.171 1.00 91.06 109 LEU A CA 1
ATOM 868 C C . LEU A 1 109 ? -13.887 5.101 7.695 1.00 91.06 109 LEU A C 1
ATOM 870 O O . LEU A 1 109 ? -14.343 5.411 8.802 1.00 91.06 109 LEU A O 1
ATOM 874 N N . VAL A 1 110 ? -13.320 5.995 6.885 1.00 91.25 110 VAL A N 1
ATOM 875 C CA . VAL A 1 110 ? -13.228 7.429 7.186 1.00 91.25 110 VAL A CA 1
ATOM 876 C C . VAL A 1 110 ? -14.621 8.054 7.312 1.00 91.25 110 VAL A C 1
ATOM 878 O O . VAL A 1 110 ? -14.879 8.798 8.258 1.00 91.25 110 VAL A O 1
ATOM 881 N N . ARG A 1 111 ? -15.553 7.720 6.410 1.00 89.31 111 ARG A N 1
ATOM 882 C CA . ARG A 1 111 ? -16.932 8.242 6.452 1.00 89.31 111 ARG A CA 1
ATOM 883 C C . ARG A 1 111 ? -17.723 7.716 7.651 1.00 89.31 111 ARG A C 1
ATOM 885 O O . ARG A 1 111 ? -18.384 8.495 8.332 1.00 89.31 111 ARG A O 1
ATOM 892 N N . SER A 1 112 ? -17.592 6.427 7.963 1.00 82.00 112 SER A N 1
ATOM 893 C CA . SER A 1 112 ? -18.335 5.771 9.054 1.00 82.00 112 SER A CA 1
ATOM 894 C C . SER A 1 112 ? -18.014 6.342 10.440 1.00 82.00 112 SER A C 1
ATOM 896 O O . SER A 1 112 ? -18.862 6.339 11.328 1.00 82.00 112 SER A O 1
ATOM 898 N N . THR A 1 113 ? -16.801 6.861 10.640 1.00 65.44 113 THR A N 1
ATOM 899 C CA . THR A 1 113 ? -16.407 7.467 11.923 1.00 65.44 113 THR A CA 1
ATOM 900 C C . THR A 1 113 ? -16.984 8.869 12.136 1.00 65.44 113 THR A C 1
ATOM 902 O O . THR A 1 113 ? -17.094 9.305 13.277 1.00 65.44 113 THR A O 1
ATOM 905 N N . THR A 1 114 ? -17.390 9.571 11.076 1.00 60.53 114 THR A N 1
ATOM 906 C CA . THR A 1 114 ? -17.940 10.934 11.170 1.00 60.53 114 THR A CA 1
ATOM 907 C C . THR A 1 114 ? -19.425 10.928 11.554 1.00 60.53 114 THR A C 1
ATOM 909 O O . THR A 1 114 ? -19.867 11.771 12.327 1.00 60.53 114 THR A O 1
ATOM 912 N N . THR A 1 115 ? -20.197 9.941 11.093 1.00 59.16 115 THR A N 1
ATOM 913 C CA . THR A 1 115 ? -21.650 9.854 11.342 1.00 59.16 115 THR A CA 1
ATOM 914 C C . THR A 1 115 ? -22.007 9.477 12.789 1.00 59.16 115 THR A C 1
ATOM 916 O O . THR A 1 115 ? -23.109 9.765 13.244 1.00 59.16 115 THR A O 1
ATOM 919 N N . SER A 1 116 ? -21.080 8.878 13.547 1.00 55.59 116 SER A N 1
ATOM 920 C CA . SER A 1 116 ? -21.318 8.433 14.933 1.00 55.59 116 SER A CA 1
ATOM 921 C C . SER A 1 116 ? -21.322 9.563 15.975 1.00 55.59 116 SER A C 1
ATOM 923 O O . SER A 1 116 ? -21.590 9.299 17.145 1.00 55.59 116 SER A O 1
ATOM 925 N N . ARG A 1 117 ? -21.013 10.809 15.594 1.00 52.53 117 ARG A N 1
ATOM 926 C CA . ARG A 1 117 ? -20.931 11.955 16.510 1.00 52.53 117 ARG A CA 1
ATOM 927 C C . ARG A 1 117 ? -22.127 12.890 16.302 1.00 52.53 117 ARG A C 1
ATOM 929 O O . ARG A 1 117 ? -21.958 14.014 15.846 1.00 52.53 117 ARG A O 1
ATOM 936 N N . LYS A 1 118 ? -23.344 12.431 16.605 1.00 47.59 118 LYS A N 1
ATOM 937 C CA . LYS A 1 118 ? -24.468 13.353 16.840 1.00 47.59 118 LYS A CA 1
ATOM 938 C C . LYS A 1 118 ? -24.437 13.774 18.315 1.00 47.59 118 LYS A C 1
ATOM 940 O O . LYS A 1 118 ? -24.507 12.887 19.163 1.00 47.59 118 LYS A O 1
ATOM 945 N N . PRO A 1 119 ? -24.303 15.072 18.643 1.00 51.50 119 PRO A N 1
ATOM 946 C CA . PRO A 1 119 ? -24.552 15.534 19.998 1.00 51.50 119 PRO A CA 1
ATOM 947 C C . PRO A 1 119 ? -26.047 15.366 20.282 1.00 51.50 119 PRO A C 1
ATOM 949 O O . PRO A 1 119 ? -26.885 15.876 19.539 1.00 51.50 119 PRO A O 1
ATOM 952 N N . HIS A 1 120 ? -26.372 14.595 21.316 1.00 53.81 120 HIS A N 1
ATOM 953 C CA . HIS A 1 120 ? -27.689 14.667 21.928 1.00 53.81 120 HIS A CA 1
ATOM 954 C C . HIS A 1 120 ? -27.780 16.040 22.597 1.00 53.81 120 HIS A C 1
ATOM 956 O O . HIS A 1 120 ? -27.015 16.317 23.522 1.00 53.81 120 HIS A O 1
ATOM 962 N N . ALA A 1 121 ? -28.618 16.904 22.028 1.00 60.81 121 ALA A N 1
ATOM 963 C CA . ALA A 1 121 ? -29.138 18.089 22.695 1.00 60.81 121 ALA A CA 1
ATOM 964 C C . ALA A 1 121 ? -30.314 17.678 23.586 1.00 60.81 121 ALA A C 1
ATOM 966 O O . ALA A 1 121 ? -31.021 16.717 23.189 1.00 60.81 121 ALA A O 1
#

Foldseek 3Di:
DVVVVVVVLLVLLLVLLVLLLVLQVQLCCQVPVPDDCPDPSNVVSVVLSVCLSVCCPPPNVLVSLVSLLVVLVPDCPDDDDDPPDPSNVVSSVSSNVSSVSNNVSSVVSNVVVVVVDDDDD

Nearest PDB structures (foldseek):
  1i6z-assembly1_A  TM=2.999E-01  e=4.078E+00  Mus musculus
  2x2e-assembly1_D  TM=3.190E-01  e=8.713E+00  Homo sapiens

Radius of gyration: 16.67 Å; Cα contacts (8 Å, |Δi|>4): 99; chains: 1; bounding box: 47×29×46 Å